Protein AF-A0A535Q136-F1 (afdb_monomer_lite)

Foldseek 3Di:
DDDDDDDDDDDDDDDDDDDPDPDPDDDPDVVVVVVVVLVVQCCVLVVQLVVLVVVLVVCVVVVHPCNVVSVVVNVVSLVSVLVSCCVVPNNVRSVVSSVVVVVVVVVVVD

Secondary structure (DSSP, 8-state):
-----------------------PPPPPPHHHHHHHHHHHHHHHHHHHHHHHHHHHHHHHHTT-TTHHHHHHHHHHHHHHHHHHHHHHH-HHHHHHHHHHHHHHHHHHH-

Radius of gyration: 30.0 Å; chains: 1; bounding box: 49×37×107 Å

Sequence (110 aa):
MRRAAVVMLGAALLSCSNQSASTSSPPPAAAPAQAADLRVRLDLLLGEHVMIVAKESAAAVSHSDEYAAYTSLLATNSGDLSSLIASAFGNTAALQFTLAWNAQNGYLVD

Structure (mmCIF, N/CA/C/O backbone):
data_AF-A0A535Q136-F1
#
_entry.id   AF-A0A535Q136-F1
#
loop_
_atom_site.group_PDB
_atom_site.id
_atom_site.type_symbol
_atom_site.label_atom_id
_atom_site.label_alt_id
_atom_site.label_comp_id
_atom_site.label_asym_id
_atom_site.label_entity_id
_atom_site.label_seq_id
_atom_site.pdbx_PDB_ins_code
_atom_site.Cartn_x
_atom_site.Cartn_y
_atom_site.Cartn_z
_atom_site.occupancy
_atom_site.B_iso_or_equiv
_atom_site.auth_seq_id
_atom_site.auth_comp_id
_atom_site.auth_asym_id
_atom_site.auth_atom_id
_atom_site.pdbx_PDB_model_num
ATOM 1 N N . MET A 1 1 ? -7.120 -15.597 87.425 1.00 36.47 1 MET A N 1
ATOM 2 C CA . MET A 1 1 ? -5.989 -16.442 86.980 1.00 36.47 1 MET A CA 1
ATOM 3 C C . MET A 1 1 ? -5.935 -16.425 85.455 1.00 36.47 1 MET A C 1
ATOM 5 O O . MET A 1 1 ? -6.968 -16.246 84.827 1.00 36.47 1 MET A O 1
ATOM 9 N N . ARG A 1 2 ? -4.727 -16.472 84.888 1.00 41.16 2 ARG A N 1
ATOM 10 C CA . ARG A 1 2 ? -4.379 -16.234 83.476 1.00 41.16 2 ARG A CA 1
ATOM 11 C C . ARG A 1 2 ? -4.759 -17.403 82.536 1.00 41.16 2 ARG A C 1
ATOM 13 O O . ARG A 1 2 ? -4.504 -18.539 82.892 1.00 41.16 2 ARG A O 1
ATOM 20 N N . ARG A 1 3 ? -5.198 -17.030 81.318 1.00 47.78 3 ARG A N 1
ATOM 21 C CA . ARG A 1 3 ? -4.838 -17.526 79.957 1.00 47.78 3 ARG A CA 1
ATOM 22 C C . ARG A 1 3 ? -4.968 -19.019 79.574 1.00 47.78 3 ARG A C 1
ATOM 24 O O . ARG A 1 3 ? -4.230 -19.836 80.101 1.00 47.78 3 ARG A O 1
ATOM 31 N N . ALA A 1 4 ? -5.711 -19.270 78.483 1.00 41.22 4 ALA A N 1
ATOM 32 C CA . ALA A 1 4 ? -5.325 -19.952 77.213 1.00 41.22 4 ALA A CA 1
ATOM 33 C C . ALA A 1 4 ? -6.615 -20.080 76.349 1.00 41.22 4 ALA A C 1
ATOM 35 O O . ALA A 1 4 ? -7.633 -20.468 76.903 1.00 41.22 4 ALA A O 1
ATOM 36 N N . ALA A 1 5 ? -6.802 -19.604 75.109 1.00 46.22 5 ALA A N 1
ATOM 37 C CA . ALA A 1 5 ? -6.063 -19.580 73.837 1.00 46.22 5 ALA A CA 1
ATOM 38 C C . ALA A 1 5 ? -6.199 -20.862 72.973 1.00 46.22 5 ALA A C 1
ATOM 40 O O . ALA A 1 5 ? -5.674 -21.901 73.353 1.00 46.22 5 ALA A O 1
ATOM 41 N N . VAL A 1 6 ? -6.765 -20.660 71.760 1.00 43.41 6 VAL A N 1
ATOM 42 C CA . VAL A 1 6 ? -6.677 -21.449 70.492 1.00 43.41 6 VAL A CA 1
ATOM 43 C C . VAL A 1 6 ? -7.416 -22.811 70.508 1.00 43.41 6 VAL A C 1
ATOM 45 O O . VAL A 1 6 ? -7.496 -23.435 71.551 1.00 43.41 6 VAL A O 1
ATOM 48 N N . VAL A 1 7 ? -8.051 -23.382 69.474 1.00 42.56 7 VAL A N 1
ATOM 49 C CA . VAL A 1 7 ? -8.025 -23.367 67.991 1.00 42.56 7 VAL A CA 1
ATOM 50 C C . VAL A 1 7 ? -9.424 -23.910 67.571 1.00 42.56 7 VAL A C 1
ATOM 52 O O . VAL A 1 7 ? -9.981 -24.719 68.304 1.00 42.56 7 VAL A O 1
ATOM 55 N N . MET A 1 8 ? -10.093 -23.495 66.490 1.00 43.25 8 MET A N 1
ATOM 56 C CA . MET A 1 8 ? -10.166 -24.289 65.247 1.00 43.25 8 MET A CA 1
ATOM 57 C C . MET A 1 8 ? -11.112 -23.640 64.231 1.00 43.25 8 MET A C 1
ATOM 59 O O . MET A 1 8 ? -12.287 -23.400 64.488 1.00 43.25 8 MET A O 1
ATOM 63 N N . LEU A 1 9 ? -10.528 -23.406 63.061 1.00 50.44 9 LEU A N 1
ATOM 64 C CA . LEU A 1 9 ? -11.101 -23.022 61.781 1.00 50.44 9 LEU A CA 1
ATOM 65 C C . LEU A 1 9 ? -12.044 -24.141 61.284 1.00 50.44 9 LEU A C 1
ATOM 67 O O . LEU A 1 9 ? -11.621 -25.293 61.206 1.00 50.44 9 LEU A O 1
ATOM 71 N N . GLY A 1 10 ? -13.295 -23.822 60.938 1.00 46.00 10 GLY A N 1
ATOM 72 C CA . GLY A 1 10 ? -14.280 -24.781 60.419 1.00 46.00 10 GLY A CA 1
ATOM 73 C C . GLY A 1 10 ? -14.950 -24.241 59.160 1.00 46.00 10 GLY A C 1
ATOM 74 O O . GLY A 1 10 ? -15.549 -23.173 59.183 1.00 46.00 10 GLY A O 1
ATOM 75 N N . ALA A 1 11 ? -14.766 -24.963 58.061 1.00 40.91 11 ALA A N 1
ATOM 76 C CA . ALA A 1 11 ? -15.009 -24.548 56.691 1.00 40.91 11 ALA A CA 1
ATOM 77 C C . ALA A 1 11 ? -16.488 -24.322 56.332 1.00 40.91 11 ALA A C 1
ATOM 79 O O . ALA A 1 11 ? -17.398 -24.943 56.876 1.00 40.91 11 ALA A O 1
ATOM 80 N N . ALA A 1 12 ? -16.672 -23.444 55.344 1.00 50.94 12 ALA A N 1
ATOM 81 C CA . ALA A 1 12 ? -17.885 -23.245 54.566 1.00 50.94 12 ALA A CA 1
ATOM 82 C C . ALA A 1 12 ? -18.449 -24.559 53.995 1.00 50.94 12 ALA A C 1
ATOM 84 O O . ALA A 1 12 ? -17.690 -25.500 53.781 1.00 50.94 12 ALA A O 1
ATOM 85 N N . LEU A 1 13 ? -19.753 -24.576 53.691 1.00 50.00 13 LEU A N 1
ATOM 86 C CA . LEU A 1 13 ? -20.350 -24.944 52.394 1.00 50.00 13 LEU A CA 1
ATOM 87 C C . LEU A 1 13 ? -21.891 -25.024 52.517 1.00 50.00 13 LEU A C 1
ATOM 89 O O . LEU A 1 13 ? -22.416 -25.274 53.595 1.00 50.00 13 LEU A O 1
ATOM 93 N N . LEU A 1 14 ? -22.569 -24.881 51.369 1.00 52.38 14 LEU A N 1
ATOM 94 C CA . LEU A 1 14 ? -23.975 -25.222 51.061 1.00 52.38 14 LEU A CA 1
ATOM 95 C C . LEU A 1 14 ? -25.029 -24.097 51.088 1.00 52.38 14 LEU A C 1
ATOM 97 O O . LEU A 1 14 ? -25.944 -24.064 51.906 1.00 52.38 14 LEU A O 1
ATOM 101 N N . SER A 1 15 ? -25.000 -23.258 50.050 1.00 48.78 15 SER A N 1
ATOM 102 C CA . SER A 1 15 ? -26.233 -22.757 49.425 1.00 48.78 15 SER A CA 1
ATOM 103 C C . SER A 1 15 ? -25.987 -22.410 47.959 1.00 48.78 15 SER A C 1
ATOM 105 O O . SER A 1 15 ? -25.580 -21.303 47.624 1.00 48.78 15 SER A O 1
ATOM 107 N N . CYS A 1 16 ? -26.247 -23.370 47.075 1.00 39.06 16 CYS A N 1
ATOM 108 C CA . CYS A 1 16 ? -26.503 -23.095 45.666 1.00 39.06 16 CYS A CA 1
ATOM 109 C C . CYS A 1 16 ? -27.850 -23.725 45.314 1.00 39.06 16 CYS A C 1
ATOM 111 O O . CYS A 1 16 ? -27.938 -24.913 45.020 1.00 39.06 16 CYS A O 1
ATOM 113 N N . SER A 1 17 ? -28.909 -22.922 45.397 1.00 60.84 17 SER A N 1
ATOM 114 C CA . SER A 1 17 ? -30.209 -23.256 44.824 1.00 60.84 17 SER A CA 1
ATOM 115 C C . SER A 1 17 ? -30.122 -23.149 43.299 1.00 60.84 17 SER A C 1
ATOM 117 O O . SER A 1 17 ? -29.751 -22.102 42.769 1.00 60.84 17 SER A O 1
ATOM 119 N N . ASN A 1 18 ? -30.463 -24.238 42.608 1.00 55.25 18 ASN A N 1
ATOM 120 C CA . ASN A 1 18 ? -30.508 -24.352 41.150 1.00 55.25 18 ASN A CA 1
ATOM 121 C C . ASN A 1 18 ? -31.505 -23.362 40.521 1.00 55.25 18 ASN A C 1
ATOM 123 O O . ASN A 1 18 ? -32.697 -23.651 40.429 1.00 55.25 18 ASN A O 1
ATOM 127 N N . GLN A 1 19 ? -31.013 -22.238 40.002 1.00 50.78 19 GLN A N 1
ATOM 128 C CA . GLN A 1 19 ? -31.703 -21.504 38.942 1.00 50.78 19 GLN A CA 1
ATOM 129 C C . GLN A 1 19 ? -31.153 -21.980 37.601 1.00 50.78 19 GLN A C 1
ATOM 131 O O . GLN A 1 19 ? -30.056 -21.608 37.191 1.00 50.78 19 GLN A O 1
ATOM 136 N N . SER A 1 20 ? -31.921 -22.830 36.921 1.00 53.31 20 SER A N 1
ATOM 137 C CA . SER A 1 20 ? -31.726 -23.115 35.503 1.00 53.31 20 SER A CA 1
ATOM 138 C C . SER A 1 20 ? -32.049 -21.848 34.710 1.00 53.31 20 SER A C 1
ATOM 140 O O . SER A 1 20 ? -33.187 -21.627 34.310 1.00 53.31 20 SER A O 1
ATOM 142 N N . ALA A 1 21 ? -31.053 -20.983 34.529 1.00 53.75 21 ALA A N 1
ATOM 143 C CA . ALA A 1 21 ? -31.128 -19.886 33.580 1.00 53.75 21 ALA A CA 1
ATOM 144 C C . ALA A 1 21 ? -30.784 -20.434 32.192 1.00 53.75 21 ALA A C 1
ATOM 146 O O . ALA A 1 21 ? -29.669 -20.895 31.951 1.00 53.75 21 ALA A O 1
ATOM 147 N N . SER A 1 22 ? -31.752 -20.391 31.283 1.00 52.88 22 SER A N 1
ATOM 148 C CA . SER A 1 22 ? -31.539 -20.589 29.854 1.00 52.88 22 SER A CA 1
ATOM 149 C C . SER A 1 22 ? -30.546 -19.535 29.355 1.00 52.88 22 SER A C 1
ATOM 151 O O . SER A 1 22 ? -30.911 -18.381 29.140 1.00 52.88 22 SER A O 1
ATOM 153 N N . THR A 1 23 ? -29.273 -19.898 29.210 1.00 49.03 23 THR A N 1
ATOM 154 C CA . THR A 1 23 ? -28.251 -19.005 28.662 1.00 49.03 23 THR A CA 1
ATOM 155 C C . THR A 1 23 ? -28.422 -18.919 27.151 1.00 49.03 23 THR A C 1
ATOM 157 O O . THR A 1 23 ? -27.908 -19.756 26.410 1.00 49.03 23 THR A O 1
ATOM 160 N N . SER A 1 24 ? -29.128 -17.896 26.674 1.00 59.72 24 SER A N 1
ATOM 161 C CA . SER A 1 24 ? -28.883 -17.378 25.329 1.00 59.72 24 SER A CA 1
ATOM 162 C C . SER A 1 24 ? -27.436 -16.886 25.290 1.00 59.72 24 SER A C 1
ATOM 164 O O . SER A 1 24 ? -27.079 -15.985 26.053 1.00 59.72 24 SER A O 1
ATOM 166 N N . SER A 1 25 ? -26.589 -17.503 24.465 1.00 67.19 25 SER A N 1
ATOM 167 C CA . SER A 1 25 ? -25.199 -17.078 24.289 1.00 67.19 25 SER A CA 1
ATOM 168 C C . SER A 1 25 ? -25.142 -15.581 23.949 1.00 67.19 25 SER A C 1
ATOM 170 O O . SER A 1 25 ? -25.895 -15.142 23.075 1.00 67.19 25 SER A O 1
ATOM 172 N N . PRO A 1 26 ? -24.277 -14.786 24.607 1.00 63.59 26 PRO A N 1
ATOM 173 C CA . PRO A 1 26 ? -24.059 -13.403 24.206 1.00 63.59 26 PRO A CA 1
ATOM 174 C C . PRO A 1 26 ? -23.580 -13.363 22.749 1.00 63.59 26 PRO A C 1
ATOM 176 O O . PRO A 1 26 ? -22.798 -14.238 22.356 1.00 63.59 26 PRO A O 1
ATOM 179 N N . PRO A 1 27 ? -23.997 -12.369 21.943 1.00 66.06 27 PRO A N 1
ATOM 180 C CA . PRO A 1 27 ? -23.373 -12.144 20.648 1.00 66.06 27 PRO A CA 1
ATOM 181 C C . PRO A 1 27 ? -21.861 -11.958 20.847 1.00 66.06 27 PRO A C 1
ATOM 183 O O . PRO A 1 27 ? -21.449 -11.411 21.879 1.00 66.06 27 PRO A O 1
ATOM 186 N N . PRO A 1 28 ? -21.022 -12.424 19.904 1.00 67.19 28 PRO A N 1
ATOM 187 C CA . PRO A 1 28 ? -19.580 -12.266 20.017 1.00 67.19 28 PRO A CA 1
ATOM 188 C C . PRO A 1 28 ? -19.242 -10.798 20.291 1.00 67.19 28 PRO A C 1
ATOM 190 O O . PRO A 1 28 ? -19.776 -9.894 19.646 1.00 67.19 28 PRO A O 1
ATOM 193 N N . ALA A 1 29 ? -18.382 -10.562 21.284 1.00 69.50 29 ALA A N 1
ATOM 194 C CA . ALA A 1 29 ? -17.923 -9.219 21.601 1.00 69.50 29 ALA A CA 1
ATOM 195 C C . ALA A 1 29 ? -17.284 -8.605 20.346 1.00 69.50 29 ALA A C 1
ATOM 197 O O . ALA A 1 29 ? -16.418 -9.216 19.723 1.00 69.50 29 ALA A O 1
ATOM 198 N N . ALA A 1 30 ? -17.726 -7.406 19.969 1.00 74.62 30 ALA A N 1
ATOM 199 C CA . ALA A 1 30 ? -17.346 -6.796 18.701 1.00 74.62 30 ALA A CA 1
ATOM 200 C C . ALA A 1 30 ? -15.824 -6.529 18.638 1.00 74.62 30 ALA A C 1
ATOM 202 O O . ALA A 1 30 ? -15.173 -6.922 17.673 1.00 74.62 30 ALA A O 1
ATOM 203 N N . ALA A 1 31 ? -15.248 -5.967 19.710 1.00 78.38 31 ALA A N 1
ATOM 204 C CA . ALA A 1 31 ? -13.840 -5.553 19.785 1.00 78.38 31 ALA A CA 1
ATOM 205 C C . ALA A 1 31 ? -12.815 -6.625 19.344 1.00 78.38 31 ALA A C 1
ATOM 207 O O . ALA A 1 31 ? -11.991 -6.335 18.472 1.00 78.38 31 ALA A O 1
ATOM 208 N N . PRO A 1 32 ? -12.838 -7.866 19.873 1.00 83.88 32 PRO A N 1
ATOM 209 C CA . PRO A 1 32 ? -11.919 -8.907 19.413 1.00 83.88 32 PRO A CA 1
ATOM 210 C C . PRO A 1 32 ? -12.135 -9.307 17.945 1.00 83.88 32 PRO A C 1
ATOM 212 O O . PRO A 1 32 ? -11.163 -9.647 17.274 1.00 83.88 32 PRO A O 1
ATOM 215 N N . ALA A 1 33 ? -13.361 -9.215 17.416 1.00 88.25 33 ALA A N 1
ATOM 216 C CA . ALA A 1 33 ? -13.625 -9.477 16.001 1.00 88.25 33 ALA A CA 1
ATOM 217 C C . ALA A 1 33 ? -13.026 -8.391 15.087 1.00 88.25 33 ALA A C 1
ATOM 219 O O . ALA A 1 33 ? -12.440 -8.726 14.062 1.00 88.25 33 ALA A O 1
ATOM 220 N N . GLN A 1 34 ? -13.085 -7.108 15.473 1.00 92.00 34 GLN A N 1
ATOM 221 C CA . GLN A 1 34 ? -12.438 -6.033 14.702 1.00 92.00 34 GLN A CA 1
ATOM 222 C C . GLN A 1 34 ? -10.910 -6.130 14.709 1.00 92.00 34 GLN A C 1
ATOM 224 O O . GLN A 1 34 ? -10.276 -5.885 13.687 1.00 92.00 34 GLN A O 1
ATOM 229 N N . ALA A 1 35 ? -10.307 -6.509 15.838 1.00 94.06 35 ALA A N 1
ATOM 230 C CA . ALA A 1 35 ? -8.860 -6.703 15.910 1.00 94.06 35 ALA A CA 1
ATOM 231 C C . ALA A 1 35 ? -8.390 -7.871 15.024 1.00 94.06 35 ALA A C 1
ATOM 233 O O . ALA A 1 35 ? -7.351 -7.773 14.370 1.00 94.06 35 ALA A O 1
ATOM 234 N N . ALA A 1 36 ? -9.161 -8.962 14.982 1.00 96.12 36 ALA A N 1
ATOM 235 C CA . ALA A 1 36 ? -8.889 -10.087 14.094 1.00 96.12 36 ALA A CA 1
ATOM 236 C C . ALA A 1 36 ? -9.022 -9.694 12.612 1.00 96.12 36 ALA A C 1
ATOM 238 O O . ALA A 1 36 ? -8.134 -10.022 11.828 1.00 96.12 36 ALA A O 1
ATOM 239 N N . ASP A 1 37 ? -10.070 -8.950 12.242 1.00 96.06 37 ASP A N 1
ATOM 240 C CA . ASP A 1 37 ? -10.255 -8.439 10.876 1.00 96.06 37 ASP A CA 1
ATOM 241 C C . ASP A 1 37 ? -9.095 -7.533 10.442 1.00 96.06 37 ASP A C 1
ATOM 243 O O . ASP A 1 37 ? -8.484 -7.761 9.398 1.00 96.06 37 ASP A O 1
ATOM 247 N N . LEU A 1 38 ? -8.719 -6.566 11.289 1.00 97.44 38 LEU A N 1
ATOM 248 C CA . LEU A 1 38 ? -7.570 -5.696 11.044 1.00 97.44 38 LEU A CA 1
ATOM 249 C C . LEU A 1 38 ? -6.301 -6.510 10.781 1.00 97.44 38 LEU A C 1
ATOM 251 O O . LEU A 1 38 ? -5.576 -6.221 9.832 1.00 97.44 38 LEU A O 1
ATOM 255 N N . ARG A 1 39 ? -6.037 -7.534 11.601 1.00 97.81 39 ARG A N 1
ATOM 256 C CA . ARG A 1 39 ? -4.855 -8.384 11.443 1.00 97.81 39 ARG A CA 1
ATOM 257 C C . ARG A 1 39 ? -4.859 -9.115 10.103 1.00 97.81 39 ARG A C 1
ATOM 259 O O . ARG A 1 39 ? -3.866 -9.055 9.393 1.00 97.81 39 ARG A O 1
ATOM 266 N N . VAL A 1 40 ? -5.969 -9.757 9.742 1.00 98.38 40 VAL A N 1
ATOM 267 C CA . VAL A 1 40 ? -6.085 -10.497 8.475 1.00 98.38 40 VAL A CA 1
ATOM 268 C C . VAL A 1 40 ? -5.898 -9.569 7.276 1.00 98.38 40 VAL A C 1
ATOM 270 O O . VAL A 1 40 ? -5.202 -9.916 6.324 1.00 98.38 40 VAL A O 1
ATOM 273 N N . ARG A 1 41 ? -6.487 -8.372 7.321 1.00 98.69 41 ARG A N 1
ATOM 274 C CA . ARG A 1 41 ? -6.370 -7.391 6.236 1.00 98.69 41 ARG A CA 1
ATOM 275 C C . ARG A 1 41 ? -4.960 -6.813 6.130 1.00 98.69 41 ARG A C 1
ATOM 277 O O . ARG A 1 41 ? -4.481 -6.624 5.017 1.00 98.69 41 ARG A O 1
ATOM 284 N N . LEU A 1 42 ? -4.283 -6.578 7.257 1.00 98.56 42 LEU A N 1
ATOM 285 C CA . LEU A 1 42 ? -2.870 -6.189 7.263 1.00 98.56 42 LEU A CA 1
ATOM 286 C C . LEU A 1 42 ? -1.990 -7.294 6.674 1.00 98.56 42 LEU A C 1
ATOM 288 O O . LEU A 1 42 ? -1.174 -7.001 5.806 1.00 98.56 42 LEU A O 1
ATOM 292 N N . ASP A 1 43 ? -2.180 -8.546 7.099 1.00 98.69 43 ASP A N 1
ATOM 293 C CA . ASP A 1 43 ? -1.414 -9.691 6.593 1.00 98.69 43 ASP A CA 1
ATOM 294 C C . ASP A 1 43 ? -1.582 -9.839 5.068 1.00 98.69 43 ASP A C 1
ATOM 296 O O . ASP A 1 43 ? -0.601 -10.057 4.356 1.00 98.69 43 ASP A O 1
ATOM 300 N N . LEU A 1 44 ? -2.803 -9.652 4.552 1.00 98.69 44 LEU A N 1
ATOM 301 C CA . LEU A 1 44 ? -3.083 -9.679 3.115 1.00 98.69 44 LEU A CA 1
ATOM 302 C C . LEU A 1 44 ? -2.356 -8.557 2.363 1.00 98.69 44 LEU A C 1
ATOM 304 O O . LEU A 1 44 ? -1.619 -8.839 1.421 1.00 98.69 44 LEU A O 1
ATOM 308 N N . LEU A 1 45 ? -2.550 -7.299 2.774 1.00 98.75 45 LEU A N 1
ATOM 309 C CA . LEU A 1 45 ? -2.006 -6.144 2.053 1.00 98.75 45 LEU A CA 1
ATOM 310 C C . LEU A 1 45 ? -0.477 -6.094 2.111 1.00 98.75 45 LEU A C 1
ATOM 312 O O . LEU A 1 45 ? 0.161 -5.782 1.108 1.00 98.75 45 LEU A O 1
ATOM 316 N N . LEU A 1 46 ? 0.123 -6.430 3.255 1.00 97.81 46 LEU A N 1
ATOM 317 C CA . LEU A 1 46 ? 1.579 -6.492 3.391 1.00 97.81 46 LEU A CA 1
ATOM 318 C C . LEU A 1 46 ? 2.167 -7.677 2.613 1.00 97.81 46 LEU A C 1
ATOM 320 O O . LEU A 1 46 ? 3.232 -7.544 2.012 1.00 97.81 46 LEU A O 1
ATOM 324 N N . GLY A 1 47 ? 1.476 -8.820 2.578 1.00 98.44 47 GLY A N 1
ATOM 325 C CA . GLY A 1 47 ? 1.869 -9.953 1.739 1.00 98.44 47 GLY A CA 1
ATOM 326 C C . GLY A 1 47 ? 1.820 -9.616 0.246 1.00 98.44 47 GLY A C 1
ATOM 327 O O . GLY A 1 47 ? 2.757 -9.926 -0.492 1.00 98.44 47 GLY A O 1
ATOM 328 N N . GLU A 1 48 ? 0.764 -8.931 -0.194 1.00 98.38 48 GLU A N 1
ATOM 329 C CA . GLU A 1 48 ? 0.636 -8.424 -1.560 1.00 98.38 48 GLU A CA 1
ATOM 330 C C . GLU A 1 48 ? 1.762 -7.440 -1.900 1.00 98.38 48 GLU A C 1
ATOM 332 O O . GLU A 1 48 ? 2.400 -7.596 -2.941 1.00 98.38 48 GLU A O 1
ATOM 337 N N . HIS A 1 49 ? 2.077 -6.501 -1.002 1.00 97.06 49 HIS A N 1
ATOM 338 C CA . HIS A 1 49 ? 3.172 -5.548 -1.180 1.00 97.06 49 HIS A CA 1
ATOM 339 C C . HIS A 1 49 ? 4.494 -6.255 -1.503 1.00 97.06 49 HIS A C 1
ATOM 341 O O . HIS A 1 49 ? 5.125 -5.971 -2.518 1.00 97.06 49 HIS A O 1
ATOM 347 N N . VAL A 1 50 ? 4.888 -7.233 -0.679 1.00 96.62 50 VAL A N 1
ATOM 348 C CA . VAL A 1 50 ? 6.140 -7.986 -0.864 1.00 96.62 50 VAL A CA 1
ATOM 349 C C . VAL A 1 50 ? 6.152 -8.737 -2.197 1.00 96.62 50 VAL A C 1
ATOM 351 O O . VAL A 1 50 ? 7.167 -8.745 -2.895 1.00 96.62 50 VAL A O 1
ATOM 354 N N . MET A 1 51 ? 5.026 -9.344 -2.582 1.00 98.31 51 MET A N 1
ATOM 355 C CA . MET A 1 51 ? 4.908 -10.032 -3.869 1.00 98.31 51 MET A CA 1
ATOM 356 C C . MET A 1 51 ? 5.036 -9.070 -5.053 1.00 98.31 51 MET A C 1
ATOM 358 O O . MET A 1 51 ? 5.700 -9.409 -6.034 1.00 98.31 51 MET A O 1
ATOM 362 N N . ILE A 1 52 ? 4.433 -7.880 -4.980 1.00 97.62 52 ILE A N 1
ATOM 363 C CA . ILE A 1 52 ? 4.548 -6.872 -6.038 1.00 97.62 52 ILE A CA 1
ATOM 364 C C . ILE A 1 52 ? 5.991 -6.363 -6.126 1.00 97.62 52 ILE A C 1
ATOM 366 O O . ILE A 1 52 ? 6.530 -6.355 -7.228 1.00 97.62 52 ILE A O 1
ATOM 370 N N . VAL A 1 53 ? 6.645 -6.034 -5.004 1.00 95.75 53 VAL A N 1
ATOM 371 C CA . VAL A 1 53 ? 8.056 -5.588 -4.980 1.00 95.75 53 VAL A CA 1
ATOM 372 C C . VAL A 1 53 ? 8.980 -6.626 -5.623 1.00 95.75 53 VAL A C 1
ATOM 374 O O . VAL A 1 53 ? 9.857 -6.279 -6.414 1.00 95.75 53 VAL A O 1
ATOM 377 N N . ALA A 1 54 ? 8.779 -7.917 -5.342 1.00 96.75 54 ALA A N 1
ATOM 378 C CA . ALA A 1 54 ? 9.574 -8.979 -5.958 1.00 96.75 54 ALA A CA 1
ATOM 379 C C . ALA A 1 54 ? 9.406 -9.021 -7.489 1.00 96.75 54 ALA A C 1
ATOM 381 O O . ALA A 1 54 ? 10.386 -9.177 -8.223 1.00 96.75 54 ALA A O 1
ATOM 382 N N . LYS A 1 55 ? 8.171 -8.858 -7.983 1.00 97.75 55 LYS A N 1
ATOM 383 C CA . LYS A 1 55 ? 7.870 -8.835 -9.423 1.00 97.75 55 LYS A CA 1
ATOM 384 C C . LYS A 1 55 ? 8.385 -7.568 -10.101 1.00 97.75 55 LYS A C 1
ATOM 386 O O . LYS A 1 55 ? 8.971 -7.661 -11.176 1.00 97.75 55 LYS A O 1
ATOM 391 N N . GLU A 1 56 ? 8.219 -6.416 -9.461 1.00 96.56 56 GLU A N 1
ATOM 392 C CA . GLU A 1 56 ? 8.777 -5.138 -9.902 1.00 96.56 56 GLU A CA 1
ATOM 393 C C . GLU A 1 56 ? 10.299 -5.228 -10.040 1.00 96.56 56 GLU A C 1
ATOM 395 O O . GLU A 1 56 ? 10.838 -4.893 -11.091 1.00 96.56 56 GLU A O 1
ATOM 400 N N . SER A 1 57 ? 10.987 -5.762 -9.027 1.00 95.25 57 SER A N 1
ATOM 401 C CA . SER A 1 57 ? 12.446 -5.927 -9.030 1.00 95.25 57 SER A CA 1
ATOM 402 C C . SER A 1 57 ? 12.915 -6.816 -10.187 1.00 95.25 57 SER A C 1
ATOM 404 O O . SER A 1 57 ? 13.884 -6.496 -10.875 1.00 95.25 57 SER A O 1
ATOM 406 N N . ALA A 1 58 ? 12.208 -7.920 -10.455 1.00 97.19 58 ALA A N 1
ATOM 407 C CA . ALA A 1 58 ? 12.501 -8.783 -11.599 1.00 97.19 58 ALA A CA 1
ATOM 408 C C . ALA A 1 58 ? 12.255 -8.072 -12.944 1.00 97.19 58 ALA A C 1
ATOM 410 O O . ALA A 1 58 ? 13.062 -8.203 -13.870 1.00 97.19 58 ALA A O 1
ATOM 411 N N . ALA A 1 59 ? 11.174 -7.292 -13.052 1.00 97.56 59 ALA A N 1
ATOM 412 C CA . ALA A 1 59 ? 10.879 -6.479 -14.230 1.00 97.56 59 ALA A CA 1
ATOM 413 C C . ALA A 1 59 ? 11.940 -5.388 -14.454 1.00 97.56 59 ALA A C 1
ATOM 415 O O . ALA A 1 59 ? 12.353 -5.171 -15.590 1.00 97.56 59 ALA A O 1
ATOM 416 N N . ALA A 1 60 ? 12.443 -4.767 -13.384 1.00 94.94 60 ALA A N 1
ATOM 417 C CA . ALA A 1 60 ? 13.496 -3.757 -13.440 1.00 94.94 60 ALA A CA 1
ATOM 418 C C . ALA A 1 60 ? 14.809 -4.335 -13.986 1.00 94.94 60 ALA A C 1
ATOM 420 O O . ALA A 1 60 ? 15.378 -3.793 -14.932 1.00 94.94 60 ALA A O 1
ATOM 421 N N . VAL A 1 61 ? 15.258 -5.473 -13.442 1.00 96.81 61 VAL A N 1
ATOM 422 C CA . VAL A 1 61 ? 16.498 -6.150 -13.873 1.00 96.81 61 VAL A CA 1
ATOM 423 C C . VAL A 1 61 ? 16.415 -6.627 -15.324 1.00 96.81 61 VAL A C 1
ATOM 425 O O . VAL A 1 61 ? 17.416 -6.621 -16.036 1.00 96.81 61 VAL A O 1
ATOM 428 N N . SER A 1 62 ? 15.232 -7.047 -15.772 1.00 97.50 62 SER A N 1
ATOM 429 C CA . SER A 1 62 ? 15.010 -7.520 -17.143 1.00 97.50 62 SER A CA 1
ATOM 430 C C . SER A 1 62 ? 14.642 -6.416 -18.138 1.00 97.50 62 SER A C 1
ATOM 432 O O . SER A 1 62 ? 14.470 -6.720 -19.317 1.00 97.50 62 SER A O 1
ATOM 434 N N . HIS A 1 63 ? 14.535 -5.156 -17.696 1.00 95.94 63 HIS A N 1
ATOM 435 C CA . HIS A 1 63 ? 14.031 -4.034 -18.498 1.00 95.94 63 HIS A CA 1
ATOM 436 C C . HIS A 1 63 ? 12.678 -4.333 -19.169 1.00 95.94 63 HIS A C 1
ATOM 438 O O . HIS A 1 63 ? 12.446 -3.973 -20.322 1.00 95.94 63 HIS A O 1
ATOM 444 N N . SER A 1 64 ? 11.795 -5.026 -18.451 1.00 97.88 64 SER A N 1
ATOM 445 C CA . SER A 1 64 ? 10.461 -5.385 -18.930 1.00 97.88 64 SER A CA 1
ATOM 446 C C . SER A 1 64 ? 9.516 -4.180 -18.921 1.00 97.88 64 SER A C 1
ATOM 448 O O . SER A 1 64 ? 9.498 -3.400 -17.965 1.00 97.88 64 SER A O 1
ATOM 450 N N . ASP A 1 65 ? 8.645 -4.094 -19.930 1.00 96.62 65 ASP A N 1
ATOM 451 C CA . ASP A 1 65 ? 7.569 -3.094 -20.014 1.00 96.62 65 ASP A CA 1
ATOM 452 C C . ASP A 1 65 ? 6.567 -3.199 -18.844 1.00 96.62 65 ASP A C 1
ATOM 454 O O . ASP A 1 65 ? 5.848 -2.248 -18.534 1.00 96.62 65 ASP A O 1
ATOM 458 N N . GLU A 1 66 ? 6.536 -4.340 -18.144 1.00 96.50 66 GLU A N 1
ATOM 459 C CA . GLU A 1 66 ? 5.682 -4.558 -16.972 1.00 96.50 66 GLU A CA 1
ATOM 460 C C . GLU A 1 66 ? 6.093 -3.726 -15.749 1.00 96.50 66 GLU A C 1
ATOM 462 O O . GLU A 1 66 ? 5.287 -3.564 -14.832 1.00 96.50 66 GLU A O 1
ATOM 467 N N . TYR A 1 67 ? 7.312 -3.174 -15.717 1.00 96.38 67 TYR A N 1
ATOM 468 C CA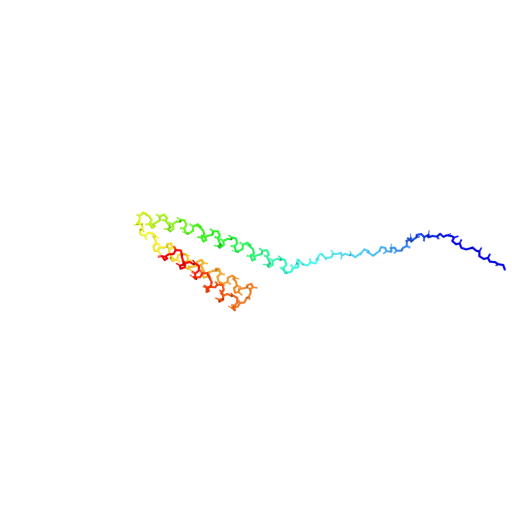 . TYR A 1 67 ? 7.807 -2.389 -14.582 1.00 96.38 67 TYR A CA 1
ATOM 469 C C . TYR A 1 67 ? 6.830 -1.270 -14.184 1.00 96.38 67 TYR A C 1
ATOM 471 O O . TYR A 1 67 ? 6.467 -1.141 -13.016 1.00 96.38 67 TYR A O 1
ATOM 479 N N . ALA A 1 68 ? 6.314 -0.521 -15.165 1.00 96.12 68 ALA A N 1
ATOM 480 C CA . ALA A 1 68 ? 5.362 0.563 -14.921 1.00 96.12 68 ALA A CA 1
ATOM 481 C C . ALA A 1 68 ? 4.006 0.078 -14.371 1.00 96.12 68 ALA A C 1
ATOM 483 O O . ALA A 1 68 ? 3.318 0.809 -13.659 1.00 96.12 68 ALA A O 1
ATOM 484 N N . ALA A 1 69 ? 3.603 -1.156 -14.682 1.00 98.06 69 ALA A N 1
ATOM 485 C CA . ALA A 1 69 ? 2.392 -1.735 -14.113 1.00 98.06 69 ALA A CA 1
ATOM 486 C C . ALA A 1 69 ? 2.598 -2.102 -12.635 1.00 98.06 69 ALA A C 1
ATOM 488 O O . ALA A 1 69 ? 1.709 -1.863 -11.814 1.00 98.06 69 ALA A O 1
ATOM 489 N N . TYR A 1 70 ? 3.771 -2.634 -12.273 1.00 97.75 70 TYR A N 1
ATOM 490 C CA . TYR A 1 70 ? 4.078 -2.972 -10.883 1.00 97.75 70 TYR A CA 1
ATOM 491 C C . TYR A 1 70 ? 4.257 -1.736 -9.994 1.00 97.75 70 TYR A C 1
ATOM 493 O O . TYR A 1 70 ? 3.726 -1.734 -8.885 1.00 97.75 70 TYR A O 1
ATOM 501 N N . THR A 1 71 ? 4.866 -0.652 -10.487 1.00 94.44 71 THR A N 1
ATOM 502 C CA . THR A 1 71 ? 4.935 0.620 -9.736 1.00 94.44 71 THR A CA 1
ATOM 503 C C . THR A 1 71 ? 3.535 1.174 -9.434 1.00 94.44 71 THR A C 1
ATOM 505 O O . THR A 1 71 ? 3.248 1.601 -8.313 1.00 94.44 71 THR A O 1
ATOM 508 N N . SER A 1 72 ? 2.610 1.1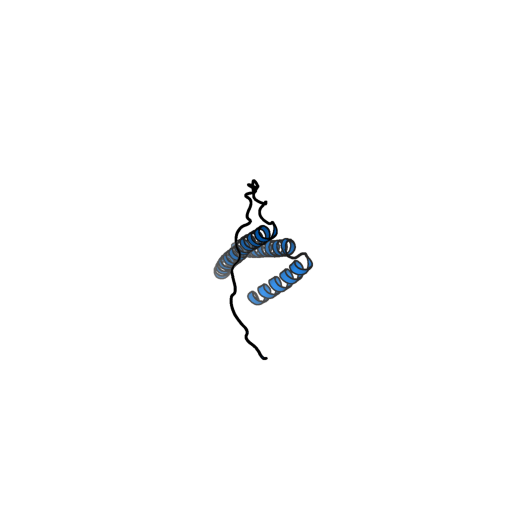06 -10.400 1.00 96.94 72 SER A N 1
ATOM 509 C CA . SER A 1 72 ? 1.210 1.506 -10.200 1.00 96.94 72 SER A CA 1
ATOM 510 C C . SER A 1 72 ? 0.478 0.611 -9.192 1.00 96.94 72 SER A C 1
ATOM 512 O O . SER A 1 72 ? -0.357 1.094 -8.419 1.00 96.94 72 SER A O 1
ATOM 514 N N . LEU A 1 73 ? 0.768 -0.692 -9.187 1.00 9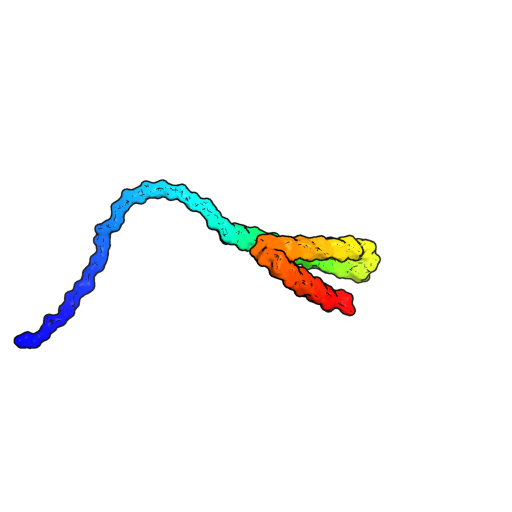7.94 73 LEU A N 1
ATOM 515 C CA . LEU A 1 73 ? 0.213 -1.633 -8.210 1.00 97.94 73 LEU A CA 1
ATOM 516 C C . LEU A 1 73 ? 0.733 -1.344 -6.795 1.00 97.94 73 LEU A C 1
ATOM 518 O O . LEU A 1 73 ? -0.062 -1.343 -5.858 1.00 97.94 73 LEU A O 1
ATOM 522 N N . LEU A 1 74 ? 2.017 -1.008 -6.630 1.00 96.19 74 LEU A N 1
ATOM 523 C CA . LEU A 1 74 ? 2.570 -0.592 -5.333 1.00 96.19 74 LEU A CA 1
ATOM 524 C C . LEU A 1 74 ? 1.903 0.674 -4.794 1.00 96.19 74 LEU A C 1
ATOM 526 O O . LEU A 1 74 ? 1.594 0.747 -3.601 1.00 96.19 74 LEU A O 1
ATOM 530 N N . ALA A 1 75 ? 1.641 1.656 -5.659 1.00 95.50 75 ALA A N 1
ATOM 531 C CA . ALA A 1 75 ? 0.919 2.866 -5.271 1.00 95.50 75 ALA A CA 1
ATOM 532 C C . ALA A 1 75 ? -0.514 2.550 -4.810 1.00 95.50 75 ALA A C 1
ATOM 534 O O . ALA A 1 75 ? -0.967 3.080 -3.794 1.00 95.50 75 ALA A O 1
ATOM 535 N N . THR A 1 76 ? -1.200 1.643 -5.513 1.00 98.31 76 THR A N 1
ATOM 536 C CA . THR A 1 76 ? -2.553 1.185 -5.153 1.00 98.31 76 THR A CA 1
ATOM 537 C C . THR A 1 76 ? -2.551 0.495 -3.788 1.00 98.31 76 THR A C 1
ATOM 539 O O . THR A 1 76 ? -3.256 0.927 -2.879 1.00 98.31 76 THR A O 1
ATOM 542 N N . ASN A 1 77 ? -1.677 -0.494 -3.600 1.00 98.19 77 ASN A N 1
ATOM 543 C CA . ASN A 1 77 ? -1.540 -1.226 -2.343 1.00 98.19 77 ASN A CA 1
ATOM 544 C C . ASN A 1 77 ? -1.166 -0.306 -1.158 1.00 98.19 77 ASN A C 1
ATOM 546 O O . ASN A 1 77 ? -1.692 -0.458 -0.055 1.00 98.19 77 ASN A O 1
ATOM 550 N N . SER A 1 78 ? -0.328 0.712 -1.386 1.00 97.12 78 SER A N 1
ATOM 551 C CA . SER A 1 78 ? -0.001 1.725 -0.368 1.00 97.12 78 SER A CA 1
ATOM 552 C C . SER A 1 78 ? -1.220 2.575 0.023 1.00 97.12 78 SER A C 1
ATOM 554 O O . SER A 1 78 ? -1.408 2.900 1.200 1.00 97.12 78 SER A O 1
ATOM 556 N N . GLY A 1 79 ? -2.085 2.907 -0.942 1.00 98.12 79 GLY A N 1
ATOM 557 C CA . GLY A 1 79 ? -3.368 3.570 -0.695 1.00 98.12 79 GLY A CA 1
ATOM 558 C C . GLY A 1 79 ? -4.340 2.705 0.115 1.00 98.12 79 GLY A C 1
ATOM 559 O O . GLY A 1 79 ? -4.992 3.205 1.039 1.00 98.12 79 GLY A O 1
ATOM 560 N N . ASP A 1 80 ? -4.385 1.404 -0.167 1.00 98.69 80 ASP A N 1
ATOM 561 C CA . ASP A 1 80 ? -5.213 0.445 0.570 1.00 98.69 80 ASP A CA 1
ATOM 562 C C . ASP A 1 80 ? -4.732 0.268 2.016 1.00 98.69 80 ASP A C 1
ATOM 564 O O . ASP A 1 80 ? -5.549 0.268 2.943 1.00 98.69 80 ASP A O 1
ATOM 568 N N . LEU A 1 81 ? -3.413 0.213 2.240 1.00 98.31 81 LEU A N 1
ATOM 569 C CA . LEU A 1 81 ? -2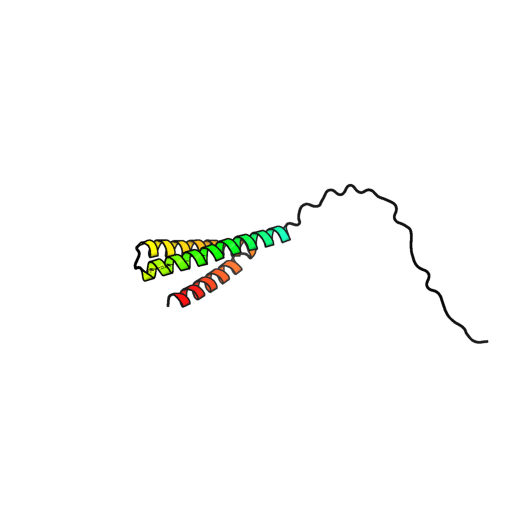.824 0.214 3.582 1.00 98.31 81 LEU A CA 1
ATOM 570 C C . LEU A 1 81 ? -3.202 1.482 4.353 1.00 98.31 81 LEU A C 1
ATOM 572 O O . LEU A 1 81 ? -3.691 1.391 5.479 1.00 98.31 81 LEU A O 1
ATOM 576 N N . SER A 1 82 ? -3.048 2.663 3.746 1.00 98.38 82 SER A N 1
ATOM 577 C CA . SER A 1 82 ? -3.440 3.931 4.378 1.00 98.38 82 SER A CA 1
ATOM 578 C C . SER A 1 82 ? -4.928 3.951 4.747 1.00 98.38 82 SER A C 1
ATOM 580 O O . SER A 1 82 ? -5.294 4.330 5.863 1.00 98.38 82 SER A O 1
ATOM 582 N N . SER A 1 83 ? -5.788 3.457 3.855 1.00 98.56 83 SER A N 1
ATOM 583 C CA . SER A 1 83 ? -7.235 3.363 4.078 1.00 98.56 83 SER A CA 1
ATOM 584 C C . SER A 1 83 ? -7.591 2.385 5.204 1.00 98.56 83 SER A C 1
ATOM 586 O O . SER A 1 83 ? -8.463 2.672 6.028 1.00 98.56 83 SER A O 1
ATOM 588 N N . LEU A 1 84 ? -6.895 1.247 5.297 1.00 98.56 84 LEU A N 1
ATOM 589 C CA . LEU A 1 84 ? -7.042 0.299 6.401 1.00 98.56 84 LEU A CA 1
ATOM 590 C C . LEU A 1 84 ? -6.649 0.940 7.739 1.00 98.56 84 LEU A C 1
ATOM 592 O O . LEU A 1 84 ? -7.416 0.856 8.702 1.00 98.56 84 LEU A O 1
ATOM 596 N N . ILE A 1 85 ? -5.514 1.640 7.789 1.00 98.50 85 ILE A N 1
ATOM 597 C CA . ILE A 1 85 ? -5.073 2.370 8.985 1.00 98.50 85 ILE A CA 1
ATOM 598 C C . ILE A 1 85 ? -6.082 3.459 9.366 1.00 98.50 85 ILE A C 1
ATOM 600 O O . ILE A 1 85 ? -6.419 3.578 10.544 1.00 98.50 85 ILE A O 1
ATOM 604 N N . ALA A 1 86 ? -6.630 4.201 8.399 1.00 98.44 86 ALA A N 1
ATOM 605 C CA . ALA A 1 86 ? -7.673 5.195 8.656 1.00 98.44 86 ALA A CA 1
ATOM 606 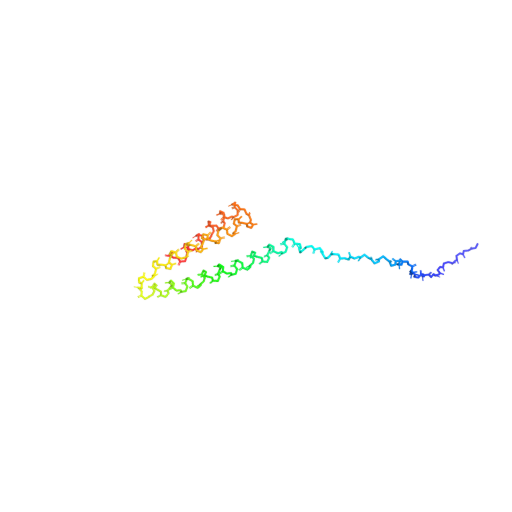C C . ALA A 1 86 ? -8.916 4.558 9.287 1.00 98.44 86 ALA A C 1
ATOM 608 O O . ALA A 1 86 ? -9.455 5.093 10.255 1.00 98.44 86 ALA A O 1
ATOM 609 N N . SER A 1 87 ? -9.337 3.392 8.786 1.00 97.25 87 SER A N 1
ATOM 610 C CA . SER A 1 87 ? -10.506 2.679 9.314 1.00 97.25 87 SER A CA 1
ATOM 611 C C . SER A 1 87 ? -10.323 2.192 10.756 1.00 97.25 87 SER A C 1
ATOM 613 O O . SER A 1 87 ? -11.286 2.176 11.518 1.00 97.25 87 SER A O 1
ATOM 615 N N . ALA A 1 88 ? -9.096 1.832 11.146 1.00 96.94 88 ALA A N 1
ATOM 616 C CA . ALA A 1 88 ? -8.798 1.283 12.468 1.00 96.94 88 ALA A CA 1
ATOM 617 C C . ALA A 1 88 ? -8.397 2.346 13.504 1.00 96.94 88 ALA A C 1
ATOM 619 O O . ALA A 1 88 ? -8.713 2.208 14.685 1.00 96.94 88 ALA A O 1
ATOM 620 N N . PHE A 1 89 ? -7.696 3.397 13.074 1.00 96.75 89 PHE A N 1
ATOM 621 C CA . PHE A 1 89 ? -7.018 4.351 13.960 1.00 96.75 89 PHE A CA 1
ATOM 622 C C . PHE A 1 89 ? -7.350 5.822 13.663 1.00 96.75 89 PHE A C 1
ATOM 624 O O . PHE A 1 89 ? -6.894 6.717 14.377 1.00 96.75 89 PHE A O 1
ATOM 631 N N . GLY A 1 90 ? -8.158 6.093 12.635 1.00 98.19 90 GLY A N 1
ATOM 632 C CA . GLY A 1 90 ? -8.566 7.434 12.230 1.00 98.19 90 GLY A CA 1
ATOM 633 C C . GLY A 1 90 ? -7.571 8.151 11.310 1.00 98.19 90 GLY A C 1
ATOM 634 O O . GLY A 1 90 ? -6.422 7.748 11.120 1.00 98.19 90 GLY A O 1
ATOM 635 N N . ASN A 1 91 ? -8.028 9.266 10.738 1.00 98.31 91 ASN A N 1
ATOM 636 C CA . ASN A 1 91 ? -7.334 9.962 9.647 1.00 98.31 91 ASN A CA 1
ATOM 637 C C . ASN A 1 91 ? -5.968 10.541 10.043 1.00 98.31 91 ASN A C 1
ATOM 639 O O . ASN A 1 91 ? -5.048 10.548 9.231 1.00 98.31 91 ASN A O 1
ATOM 643 N N . THR A 1 92 ? -5.808 11.008 11.285 1.00 98.25 92 THR A N 1
ATOM 644 C CA . THR A 1 92 ? -4.519 11.535 11.762 1.00 98.25 92 THR A CA 1
ATOM 645 C C . THR A 1 92 ? -3.448 10.447 11.768 1.00 98.25 92 THR A C 1
ATOM 647 O O . THR A 1 92 ? -2.333 10.687 11.312 1.00 98.25 92 THR A O 1
ATOM 650 N N . ALA A 1 93 ? -3.787 9.245 12.243 1.00 98.12 93 ALA A N 1
ATOM 651 C CA . ALA A 1 93 ? -2.870 8.111 12.239 1.00 98.12 93 ALA A CA 1
ATOM 652 C C . ALA A 1 93 ? -2.553 7.659 10.807 1.00 98.12 93 ALA A C 1
ATOM 654 O O . ALA A 1 93 ? -1.390 7.422 10.492 1.00 98.12 93 ALA A O 1
ATOM 655 N N . ALA A 1 94 ? -3.558 7.619 9.928 1.00 98.44 94 ALA A N 1
ATOM 656 C CA . ALA A 1 94 ? -3.366 7.294 8.515 1.00 98.44 94 ALA A CA 1
ATOM 657 C C . ALA A 1 94 ? -2.425 8.273 7.806 1.00 98.44 94 ALA A C 1
ATOM 659 O O . ALA A 1 94 ? -1.555 7.843 7.057 1.00 98.44 94 ALA A O 1
ATOM 660 N N . LEU A 1 95 ? -2.537 9.574 8.086 1.00 98.44 95 LEU A N 1
ATOM 661 C CA . LEU A 1 95 ? -1.633 10.579 7.531 1.00 98.44 95 LEU A CA 1
ATOM 662 C C . LEU A 1 95 ? -0.184 10.345 7.979 1.00 98.44 95 LEU A C 1
ATOM 664 O O . LEU A 1 95 ? 0.719 10.348 7.146 1.00 98.44 95 LEU A O 1
ATOM 668 N N . GLN A 1 96 ? 0.039 10.119 9.277 1.00 98.38 96 GLN A N 1
ATOM 669 C CA . GLN A 1 96 ? 1.380 9.833 9.801 1.00 98.38 96 GLN A CA 1
ATOM 670 C C . GLN A 1 96 ? 1.947 8.537 9.216 1.00 98.38 96 GLN A C 1
ATOM 672 O O . GLN A 1 96 ? 3.113 8.496 8.830 1.00 98.38 96 GLN A O 1
ATOM 677 N N . PHE A 1 97 ? 1.110 7.504 9.092 1.00 97.75 97 PHE A N 1
ATOM 678 C CA . PHE A 1 97 ? 1.474 6.255 8.436 1.00 97.75 97 PHE A CA 1
ATOM 679 C C . PHE A 1 97 ? 1.891 6.487 6.981 1.00 97.75 97 PHE A C 1
ATOM 681 O O . PHE A 1 97 ? 2.985 6.083 6.611 1.00 97.75 97 PHE A O 1
ATOM 688 N N . THR A 1 98 ? 1.084 7.185 6.175 1.00 97.38 98 THR A N 1
ATOM 689 C CA . THR A 1 98 ? 1.404 7.465 4.766 1.00 97.38 98 THR A CA 1
ATOM 690 C C . THR A 1 98 ? 2.716 8.230 4.621 1.00 97.38 98 THR A C 1
ATOM 692 O O . THR A 1 98 ? 3.520 7.905 3.753 1.00 97.38 98 THR A O 1
ATOM 695 N N . LEU A 1 99 ? 2.964 9.227 5.478 1.00 97.06 99 LEU A N 1
ATOM 696 C CA . LEU A 1 99 ? 4.220 9.978 5.463 1.00 97.06 99 LEU A CA 1
ATOM 697 C C . LEU A 1 99 ? 5.422 9.074 5.762 1.00 97.06 99 LEU A C 1
ATOM 699 O O . LEU A 1 99 ? 6.396 9.093 5.013 1.00 97.06 99 LEU A O 1
ATOM 703 N N . ALA A 1 100 ? 5.343 8.265 6.821 1.00 96.31 100 ALA A N 1
ATOM 704 C CA . ALA A 1 100 ? 6.415 7.345 7.196 1.00 96.31 100 ALA A CA 1
ATOM 705 C C . ALA A 1 100 ? 6.641 6.256 6.134 1.00 96.31 100 ALA A C 1
ATOM 707 O O . ALA A 1 100 ? 7.781 5.970 5.777 1.00 96.31 100 ALA A O 1
ATOM 708 N N . TRP A 1 101 ? 5.559 5.693 5.596 1.00 95.38 101 TRP A N 1
ATOM 709 C CA . TRP A 1 101 ? 5.589 4.669 4.555 1.00 95.38 101 TRP A CA 1
ATOM 710 C C . TRP A 1 101 ? 6.245 5.187 3.275 1.00 95.38 101 TRP A C 1
ATOM 712 O O . TRP A 1 101 ? 7.147 4.550 2.735 1.00 95.38 101 TRP A O 1
ATOM 722 N N . ASN A 1 102 ? 5.854 6.375 2.812 1.00 92.56 102 ASN A N 1
ATOM 723 C CA . ASN A 1 102 ? 6.439 6.984 1.619 1.00 92.56 102 ASN A CA 1
ATOM 724 C C . ASN A 1 102 ? 7.911 7.352 1.833 1.00 92.56 102 ASN A C 1
ATOM 726 O O . ASN A 1 102 ? 8.720 7.138 0.935 1.00 92.56 102 ASN A O 1
ATOM 730 N N . ALA A 1 103 ? 8.272 7.859 3.017 1.00 93.19 103 ALA A N 1
ATOM 731 C CA . ALA A 1 103 ? 9.664 8.150 3.351 1.00 93.19 103 ALA A CA 1
ATOM 732 C C . ALA A 1 103 ? 10.530 6.882 3.323 1.00 93.19 103 ALA A C 1
ATOM 734 O O . ALA A 1 103 ? 11.607 6.891 2.736 1.00 93.19 103 ALA A O 1
ATOM 735 N N . GLN A 1 104 ? 10.044 5.779 3.903 1.00 88.75 104 GLN A N 1
ATOM 736 C CA . GLN A 1 104 ? 10.745 4.496 3.865 1.00 88.75 104 GLN A CA 1
ATOM 737 C C . GLN A 1 104 ? 10.942 3.986 2.434 1.00 88.75 104 GLN A C 1
ATOM 739 O O . GLN A 1 104 ? 12.033 3.529 2.111 1.00 88.75 104 GLN A O 1
ATOM 744 N N . ASN A 1 105 ? 9.911 4.058 1.589 1.00 84.88 105 ASN A N 1
ATOM 745 C CA . ASN A 1 105 ? 10.017 3.610 0.201 1.00 84.88 105 ASN A CA 1
ATOM 746 C C . ASN A 1 105 ? 10.964 4.491 -0.620 1.00 84.88 105 ASN A C 1
ATOM 748 O O . ASN A 1 105 ? 11.702 3.950 -1.433 1.00 84.88 105 ASN A O 1
ATOM 752 N N . GLY A 1 106 ? 11.001 5.806 -0.365 1.00 82.75 106 GLY A N 1
ATOM 753 C CA . GLY A 1 106 ? 11.985 6.715 -0.962 1.00 82.75 106 GLY A CA 1
ATOM 754 C C . GLY A 1 106 ? 13.418 6.226 -0.747 1.00 82.75 106 GLY A C 1
ATOM 755 O O . GLY A 1 106 ? 14.124 5.981 -1.715 1.00 82.75 106 GLY A O 1
ATOM 756 N N . TYR A 1 107 ? 13.788 5.904 0.498 1.00 81.62 107 TYR A N 1
ATOM 757 C CA . TYR A 1 107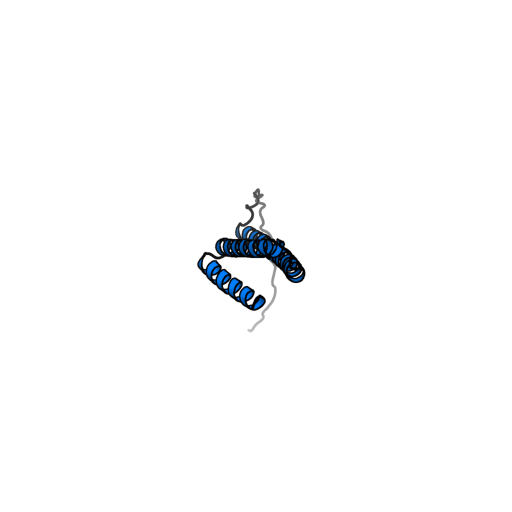 ? 15.127 5.384 0.817 1.00 81.62 107 TYR A CA 1
ATOM 758 C C . TYR A 1 107 ? 15.530 4.096 0.080 1.00 81.62 107 TYR A C 1
ATOM 760 O O . TYR A 1 107 ? 16.709 3.749 0.083 1.00 81.62 107 TYR A O 1
ATOM 768 N N . LEU A 1 108 ? 14.580 3.340 -0.480 1.00 73.44 108 LEU A N 1
ATOM 769 C CA . LEU A 1 108 ? 14.861 2.106 -1.219 1.00 73.44 108 LEU A CA 1
ATOM 770 C C . LEU A 1 108 ? 15.105 2.341 -2.716 1.00 73.44 108 LEU A C 1
ATOM 772 O O . LEU A 1 108 ? 15.644 1.453 -3.373 1.00 73.44 108 LEU A O 1
ATOM 776 N N . VAL A 1 109 ? 14.687 3.492 -3.248 1.00 66.94 109 VAL A N 1
ATOM 777 C CA . VAL A 1 109 ? 14.807 3.854 -4.672 1.00 66.94 109 VAL A CA 1
ATOM 778 C C . VAL A 1 109 ? 15.798 4.993 -4.936 1.00 66.94 109 VAL A C 1
ATOM 780 O O . VAL A 1 109 ? 16.090 5.257 -6.103 1.00 66.94 109 VAL A O 1
ATOM 783 N N . ASP A 1 110 ? 16.299 5.644 -3.883 1.00 53.81 110 ASP A N 1
ATOM 784 C CA . ASP A 1 110 ? 17.407 6.613 -3.925 1.00 53.81 110 ASP A CA 1
ATOM 785 C C . ASP A 1 110 ? 18.745 5.953 -4.327 1.00 53.81 110 ASP A C 1
ATOM 787 O O . ASP A 1 110 ? 19.486 6.564 -5.137 1.00 53.81 110 ASP A O 1
#

pLDDT: mean 83.17, std 20.66, range [36.47, 98.75]